Protein AF-C0D3A0-F1 (afdb_monomer_lite)

pLDDT: mean 85.23, std 17.05, range [38.16, 98.5]

Foldseek 3Di:
DQQDWDWDQLVQAIKTAGVCQLPPPQPDFGIDAGPDPDTHGNVNLCVLQVNDNVSSVVLSVPPGRDDSNVVVVVCVVVQQWDQDPQPRGIDGRVVNPDDPPPPPPDPCPDDDD

Sequence (113 aa):
MGDKAIEAWSGQGWIYRNPKAFYHTPAKVCYVPDNADGAYTANDFLRLSLGQPEIAEEMFLSVGWEHPETWLDEQFRMGELAICLNCGHIYQCYMRLACPHSRNTKTNSGVMK

Secondary structure (DSSP, 8-state):
---S-EEEE-SSSEEEE-HHHHHH-TTSEEEE-TT-S--EEHHHHHHHTTT-HHHHHHHHHH--SS-HHHHHHHHHHHTSEEE-TTT--EEE-TT-SS-TT------------

Structure (mmCIF, N/CA/C/O backbone):
data_AF-C0D3A0-F1
#
_entry.id   AF-C0D3A0-F1
#
loop_
_atom_site.group_PDB
_atom_site.id
_atom_site.type_symbol
_atom_site.label_atom_id
_atom_site.label_alt_id
_atom_site.label_comp_id
_atom_site.label_asym_id
_atom_site.label_entity_id
_atom_site.label_seq_id
_atom_site.pdbx_PDB_ins_code
_atom_site.Cartn_x
_atom_site.Cartn_y
_atom_site.Cartn_z
_atom_site.occupancy
_atom_site.B_iso_or_equiv
_atom_site.auth_seq_id
_atom_site.auth_comp_id
_atom_site.auth_asym_id
_atom_site.auth_atom_id
_atom_site.pdbx_PDB_model_num
ATOM 1 N N . MET A 1 1 ? 11.561 17.169 -5.327 1.00 42.56 1 MET A N 1
ATOM 2 C CA . MET A 1 1 ? 11.601 15.700 -5.160 1.00 42.56 1 MET A CA 1
ATOM 3 C C . MET A 1 1 ? 10.376 15.161 -5.884 1.00 42.56 1 MET A C 1
ATOM 5 O O . MET A 1 1 ? 9.310 15.635 -5.554 1.00 42.56 1 MET A O 1
ATOM 9 N N . GLY A 1 2 ? 10.382 14.314 -6.904 1.00 51.34 2 GLY A N 1
ATOM 10 C CA . GLY A 1 2 ? 11.383 13.470 -7.543 1.00 51.34 2 GLY A CA 1
ATOM 11 C C . 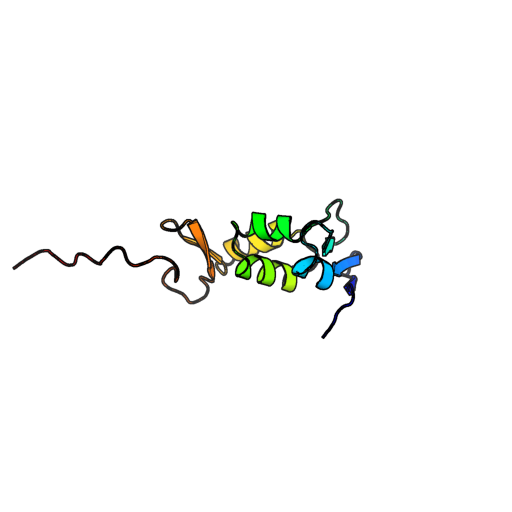GLY A 1 2 ? 10.585 12.581 -8.504 1.00 51.34 2 GLY A C 1
ATOM 12 O O . GLY A 1 2 ? 10.203 11.479 -8.144 1.00 51.34 2 GLY A O 1
ATOM 13 N N . ASP A 1 3 ? 10.268 13.097 -9.694 1.00 55.84 3 ASP A N 1
ATOM 14 C CA . ASP A 1 3 ? 9.284 12.522 -10.639 1.00 55.84 3 ASP A CA 1
ATOM 15 C C . ASP A 1 3 ? 9.779 11.274 -11.389 1.00 55.84 3 ASP A C 1
ATOM 17 O O . ASP A 1 3 ? 9.240 10.902 -12.437 1.00 55.84 3 ASP A O 1
ATOM 21 N N . LYS A 1 4 ? 10.862 10.664 -10.910 1.00 68.06 4 LYS A N 1
ATOM 22 C CA . LYS A 1 4 ? 11.547 9.574 -11.594 1.00 68.06 4 LYS A CA 1
ATOM 23 C C . LYS A 1 4 ? 11.227 8.257 -10.912 1.00 68.06 4 LYS A C 1
ATOM 25 O O . LYS A 1 4 ? 11.136 8.189 -9.689 1.00 68.06 4 LYS A O 1
ATOM 30 N N . ALA A 1 5 ? 11.080 7.221 -11.731 1.00 78.50 5 ALA A N 1
ATOM 31 C CA . ALA A 1 5 ? 11.164 5.867 -11.227 1.00 78.50 5 ALA A CA 1
ATOM 32 C C . ALA A 1 5 ? 12.515 5.679 -10.524 1.00 78.50 5 ALA A C 1
ATOM 34 O O . ALA A 1 5 ? 13.544 6.185 -10.981 1.00 78.50 5 ALA A O 1
ATOM 35 N N . ILE A 1 6 ? 12.465 5.008 -9.386 1.00 81.44 6 ILE A N 1
ATOM 36 C CA . ILE A 1 6 ? 13.591 4.657 -8.544 1.00 81.44 6 ILE A CA 1
ATOM 37 C C . ILE A 1 6 ? 13.824 3.171 -8.766 1.00 81.44 6 ILE A C 1
ATOM 39 O O . IL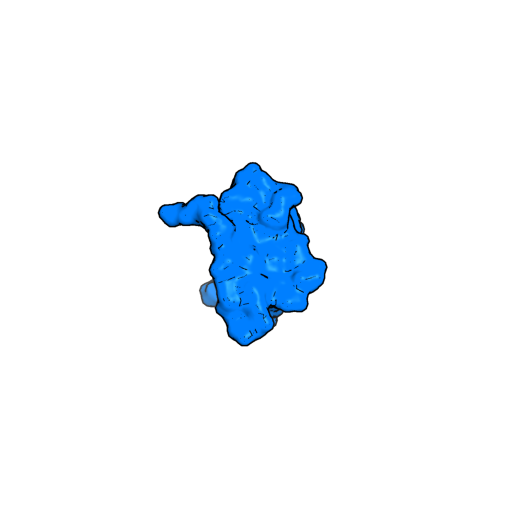E A 1 6 ? 12.926 2.360 -8.538 1.00 81.44 6 ILE A O 1
ATOM 43 N N . GLU A 1 7 ? 15.030 2.840 -9.199 1.00 80.62 7 GLU A N 1
ATOM 44 C CA . GLU A 1 7 ? 15.548 1.481 -9.189 1.00 80.62 7 GLU A CA 1
ATOM 45 C C . GLU A 1 7 ? 16.628 1.425 -8.112 1.00 80.62 7 GLU A C 1
ATOM 47 O O . GLU A 1 7 ? 17.532 2.265 -8.094 1.00 80.62 7 GLU A O 1
ATOM 52 N N . ALA A 1 8 ? 16.509 0.488 -7.176 1.00 77.94 8 ALA A N 1
ATOM 53 C CA . ALA A 1 8 ? 17.491 0.318 -6.110 1.00 77.94 8 ALA A CA 1
ATOM 54 C C . ALA A 1 8 ? 17.844 -1.159 -5.940 1.00 77.94 8 ALA A C 1
ATOM 56 O O . ALA A 1 8 ? 17.014 -2.035 -6.167 1.00 77.94 8 ALA A O 1
ATOM 57 N N . TRP A 1 9 ? 19.085 -1.432 -5.544 1.00 75.12 9 TRP A N 1
ATOM 58 C CA . TRP A 1 9 ? 19.534 -2.785 -5.235 1.00 75.12 9 TRP A CA 1
ATOM 59 C C . TRP A 1 9 ? 19.224 -3.111 -3.770 1.00 75.12 9 TRP A C 1
ATOM 61 O O . TRP A 1 9 ? 19.676 -2.396 -2.875 1.00 75.12 9 TRP A O 1
ATOM 71 N N . SER A 1 10 ? 18.481 -4.187 -3.521 1.00 73.69 10 SER A N 1
ATOM 72 C CA . SER A 1 10 ? 18.096 -4.659 -2.178 1.00 73.69 10 SER A CA 1
ATOM 73 C C . SER A 1 10 ? 19.217 -5.411 -1.442 1.00 73.69 10 SER A C 1
ATOM 75 O O . SER A 1 10 ? 19.114 -5.674 -0.248 1.00 73.69 10 SER A O 1
ATOM 77 N N . GLY A 1 11 ? 20.272 -5.815 -2.157 1.00 71.19 11 GLY A N 1
ATOM 78 C CA . GLY A 1 11 ? 21.243 -6.815 -1.702 1.00 71.19 11 GLY A CA 1
ATOM 79 C C . GLY A 1 11 ? 21.100 -8.156 -2.427 1.00 71.19 11 GLY A C 1
ATOM 80 O O . GLY A 1 11 ? 22.100 -8.859 -2.575 1.00 71.19 11 GLY A O 1
ATOM 81 N N . GLN A 1 12 ? 19.903 -8.479 -2.923 1.00 65.00 12 GLN A N 1
ATOM 82 C CA . GLN A 1 12 ? 19.591 -9.750 -3.590 1.00 65.00 12 GLN A CA 1
ATOM 83 C C . GLN A 1 12 ? 19.038 -9.571 -5.014 1.00 65.00 12 GLN A C 1
ATOM 85 O O . GLN A 1 12 ? 19.097 -10.518 -5.797 1.00 65.00 12 GLN A O 1
ATOM 90 N N . GLY A 1 13 ? 18.608 -8.364 -5.381 1.00 73.62 13 GLY A N 1
ATOM 91 C CA . GLY A 1 13 ? 18.177 -7.997 -6.727 1.00 73.62 13 GLY A CA 1
ATOM 92 C C . GLY A 1 13 ? 17.649 -6.555 -6.783 1.00 73.62 13 GLY A C 1
ATOM 93 O O . GLY A 1 13 ? 17.982 -5.725 -5.928 1.00 73.62 13 GLY A O 1
ATOM 94 N N . TRP A 1 14 ? 16.890 -6.225 -7.830 1.00 83.62 14 TRP A N 1
ATOM 95 C CA . TRP A 1 14 ? 16.434 -4.859 -8.104 1.00 83.62 14 TRP A CA 1
ATOM 96 C C . TRP A 1 14 ? 14.979 -4.651 -7.700 1.00 83.62 14 TRP A C 1
ATOM 98 O O . TRP A 1 14 ? 14.096 -5.379 -8.143 1.00 83.62 14 TRP A O 1
ATOM 108 N N . ILE A 1 15 ? 14.733 -3.586 -6.941 1.00 90.56 15 ILE A N 1
ATOM 109 C CA . ILE A 1 15 ? 13.391 -3.053 -6.712 1.00 90.56 15 ILE A CA 1
ATOM 110 C C . ILE A 1 15 ? 13.087 -1.974 -7.745 1.00 90.56 15 ILE A C 1
ATOM 112 O O . ILE A 1 15 ? 13.975 -1.208 -8.128 1.00 90.56 15 ILE A O 1
ATOM 116 N N . TYR A 1 16 ? 11.823 -1.857 -8.139 1.00 92.62 16 TYR A N 1
ATOM 117 C CA . TYR A 1 16 ? 11.331 -0.728 -8.926 1.00 92.62 16 TYR A CA 1
ATOM 118 C C . TYR A 1 16 ? 10.226 -0.010 -8.163 1.00 92.62 16 TYR A C 1
ATOM 120 O O . TYR A 1 16 ? 9.289 -0.635 -7.671 1.00 92.62 16 TYR A O 1
ATOM 128 N N . ARG A 1 17 ? 10.296 1.321 -8.115 1.00 94.06 17 ARG A N 1
ATOM 129 C CA . ARG A 1 17 ? 9.259 2.175 -7.533 1.00 94.06 17 ARG A CA 1
ATOM 130 C C . ARG A 1 17 ? 9.027 3.408 -8.394 1.00 94.06 17 ARG A C 1
ATOM 132 O O . ARG A 1 17 ? 9.963 4.120 -8.726 1.00 94.06 17 ARG A O 1
ATOM 139 N N . ASN A 1 18 ? 7.781 3.734 -8.712 1.00 95.62 18 ASN A N 1
ATOM 140 C CA . ASN A 1 18 ? 7.428 4.891 -9.530 1.00 95.62 18 ASN A CA 1
ATOM 141 C C . ASN A 1 18 ? 6.332 5.734 -8.860 1.00 95.62 18 ASN A C 1
ATOM 143 O O . ASN A 1 18 ? 5.144 5.449 -9.036 1.00 95.62 18 ASN A O 1
ATOM 147 N N . PRO A 1 19 ? 6.715 6.800 -8.130 1.00 95.00 19 PRO A N 1
ATOM 148 C CA . PRO A 1 19 ? 5.763 7.690 -7.467 1.00 95.00 19 PRO A CA 1
ATOM 149 C C . PRO A 1 19 ? 4.773 8.338 -8.439 1.00 95.00 19 PRO A C 1
ATOM 151 O O . PRO A 1 19 ? 3.583 8.421 -8.157 1.00 95.00 19 PRO A O 1
ATOM 154 N N . LYS A 1 20 ? 5.226 8.733 -9.636 1.00 94.69 20 LYS A N 1
ATOM 155 C CA . LYS A 1 20 ? 4.340 9.325 -10.648 1.00 94.69 20 LYS A CA 1
ATOM 156 C C . LYS A 1 20 ? 3.240 8.348 -11.063 1.00 94.69 20 LYS A C 1
ATOM 158 O O . LYS A 1 20 ? 2.096 8.762 -11.247 1.00 94.69 20 LYS A O 1
ATOM 163 N N . ALA A 1 21 ? 3.584 7.068 -11.210 1.00 95.62 21 ALA A N 1
ATOM 164 C CA . ALA A 1 21 ? 2.605 6.041 -11.525 1.00 95.62 21 ALA A CA 1
ATOM 165 C C . ALA A 1 21 ? 1.607 5.850 -10.377 1.00 95.62 21 ALA A C 1
ATOM 167 O O . ALA A 1 21 ? 0.406 5.817 -10.637 1.00 95.62 21 ALA A O 1
ATOM 168 N N . PHE A 1 22 ? 2.103 5.814 -9.135 1.00 97.25 22 PHE A N 1
ATOM 169 C CA . PHE A 1 22 ? 1.281 5.688 -7.934 1.00 97.25 22 PHE A CA 1
ATOM 170 C C . PHE A 1 22 ? 0.244 6.820 -7.819 1.00 97.25 22 PHE A C 1
ATOM 172 O O . PHE A 1 22 ? -0.951 6.552 -7.728 1.00 97.25 22 PHE A O 1
ATOM 179 N N . TYR A 1 23 ? 0.673 8.084 -7.918 1.00 96.19 23 TYR A N 1
ATOM 180 C CA . TYR A 1 23 ? -0.206 9.238 -7.684 1.00 96.19 23 TYR A CA 1
ATOM 181 C C . TYR A 1 23 ? -1.098 9.629 -8.869 1.00 96.19 23 TYR A C 1
ATOM 183 O O . TYR A 1 23 ? -2.155 10.224 -8.665 1.00 96.19 23 TYR A O 1
ATOM 191 N N . HIS A 1 24 ? -0.685 9.361 -10.113 1.00 96.00 24 HIS A N 1
ATOM 192 C CA . HIS A 1 24 ? -1.362 9.932 -11.289 1.00 96.00 24 HIS A CA 1
ATOM 193 C C . HIS A 1 24 ? -1.915 8.904 -12.270 1.00 96.00 24 HIS A C 1
ATOM 195 O O . HIS A 1 24 ? -2.722 9.255 -13.130 1.00 96.00 24 HIS A O 1
ATOM 201 N N . THR A 1 25 ? -1.495 7.643 -12.180 1.00 95.06 25 THR A N 1
ATOM 202 C CA . THR A 1 25 ? -1.963 6.591 -13.088 1.00 95.06 25 THR A CA 1
ATOM 203 C C . THR A 1 25 ? -2.218 5.300 -12.314 1.00 95.06 25 THR A C 1
ATOM 205 O O . THR A 1 25 ? -1.452 4.349 -12.460 1.00 95.06 25 THR A O 1
ATOM 208 N N . PRO A 1 26 ? -3.295 5.230 -11.513 1.00 92.88 26 PRO A N 1
ATOM 209 C CA . PRO A 1 26 ? -3.455 4.212 -10.473 1.00 92.88 26 PRO A CA 1
ATOM 210 C C . PRO A 1 26 ? -3.559 2.765 -10.977 1.00 92.88 26 PRO A C 1
ATOM 212 O O . PRO A 1 26 ? -3.351 1.839 -10.203 1.00 92.88 26 PRO A O 1
ATOM 215 N N . ALA A 1 27 ? -3.842 2.562 -12.269 1.00 96.56 27 ALA A N 1
ATOM 216 C CA . ALA A 1 27 ? -3.853 1.251 -12.921 1.00 96.56 27 ALA A CA 1
ATOM 217 C C . ALA A 1 27 ? -2.500 0.845 -13.544 1.00 96.56 27 ALA A C 1
ATOM 219 O O . ALA A 1 27 ? -2.372 -0.262 -14.058 1.00 96.56 27 ALA A O 1
ATOM 220 N N . LYS A 1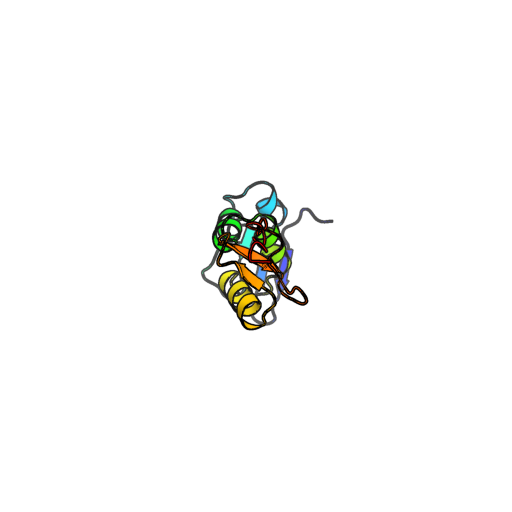 28 ? -1.496 1.733 -13.562 1.00 96.75 28 LYS A N 1
ATOM 221 C CA . LYS A 1 28 ? -0.144 1.393 -14.022 1.00 96.75 28 LYS A CA 1
ATOM 222 C C . LYS A 1 28 ? 0.673 0.829 -12.871 1.00 96.75 28 LYS A C 1
ATOM 224 O O . LYS A 1 28 ? 0.521 1.252 -11.728 1.00 96.75 28 LYS A O 1
ATOM 229 N N . VAL A 1 29 ? 1.586 -0.077 -13.210 1.00 96.44 29 VAL A N 1
ATOM 230 C CA . VAL A 1 29 ? 2.552 -0.625 -12.258 1.00 96.44 29 VAL A CA 1
ATOM 231 C C . VAL A 1 29 ? 3.399 0.507 -11.682 1.00 96.44 29 VAL A C 1
ATOM 233 O O . VAL A 1 29 ? 4.042 1.267 -12.416 1.00 96.44 29 VAL A O 1
ATOM 236 N N . CYS A 1 30 ? 3.388 0.611 -10.359 1.00 96.62 30 CYS A N 1
ATOM 237 C CA . CYS A 1 30 ? 4.141 1.589 -9.592 1.00 96.62 30 CYS A CA 1
ATOM 238 C C . CYS A 1 30 ? 5.159 0.950 -8.650 1.00 96.62 30 CYS A C 1
ATOM 240 O O . CYS A 1 30 ? 6.034 1.668 -8.178 1.00 96.62 30 CYS A O 1
ATOM 242 N N . TYR A 1 31 ? 5.082 -0.356 -8.388 1.00 95.94 31 TYR A N 1
ATOM 243 C CA . TYR A 1 31 ? 6.053 -1.061 -7.559 1.00 95.94 31 TYR A CA 1
ATOM 244 C C . TYR A 1 31 ? 6.279 -2.493 -8.053 1.00 95.94 31 TYR A C 1
ATOM 246 O O . TYR A 1 31 ? 5.325 -3.175 -8.431 1.00 95.94 31 TYR A O 1
ATOM 254 N N . VAL A 1 32 ? 7.535 -2.931 -8.053 1.00 94.56 32 VAL A N 1
ATOM 255 C CA . VAL A 1 32 ? 7.948 -4.324 -8.279 1.00 94.56 32 VAL A CA 1
ATOM 256 C C . VAL A 1 32 ? 8.929 -4.672 -7.152 1.00 94.56 32 VAL A C 1
ATOM 258 O O . VAL A 1 32 ? 9.932 -3.957 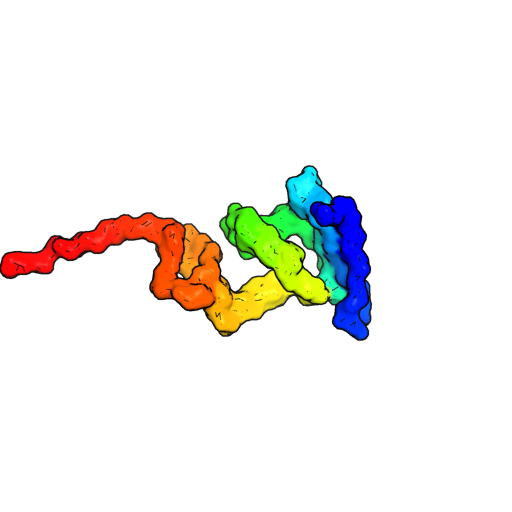-7.021 1.00 94.56 32 VAL A O 1
ATOM 261 N N . PRO A 1 33 ? 8.635 -5.694 -6.325 1.00 92.56 33 PRO A N 1
ATOM 262 C CA . PRO A 1 33 ? 9.538 -6.137 -5.273 1.00 92.56 33 PRO A CA 1
ATOM 263 C C . PRO A 1 33 ? 10.762 -6.844 -5.850 1.00 92.56 33 PRO A C 1
ATOM 265 O O . PRO A 1 33 ? 10.808 -7.201 -7.028 1.00 92.56 33 PRO A O 1
ATOM 268 N N . ASP A 1 34 ? 11.748 -7.071 -4.994 1.00 87.31 34 ASP A N 1
ATOM 269 C CA . ASP A 1 34 ? 12.953 -7.780 -5.384 1.00 87.31 34 ASP A CA 1
ATOM 270 C C . ASP A 1 34 ? 12.688 -9.268 -5.666 1.00 87.31 34 ASP A C 1
ATOM 272 O O . ASP A 1 34 ? 11.938 -9.919 -4.939 1.00 87.31 34 ASP A O 1
ATOM 276 N N . ASN A 1 35 ? 13.349 -9.808 -6.699 1.00 70.81 35 ASN A N 1
ATOM 277 C CA . ASN A 1 35 ? 13.322 -11.220 -7.092 1.00 70.81 35 ASN A CA 1
ATOM 278 C C . ASN A 1 35 ? 11.904 -11.813 -7.220 1.00 70.81 35 ASN A C 1
ATOM 280 O O . ASN A 1 35 ? 11.718 -13.022 -7.074 1.00 70.81 35 ASN A O 1
ATOM 284 N N . ALA A 1 36 ? 10.903 -10.970 -7.482 1.00 62.88 36 ALA A N 1
ATOM 285 C CA . ALA A 1 36 ? 9.500 -11.334 -7.385 1.00 62.88 36 ALA A CA 1
ATOM 286 C C . ALA A 1 36 ? 8.808 -11.424 -8.751 1.00 62.88 36 ALA A C 1
ATOM 288 O O . ALA A 1 36 ? 8.966 -10.556 -9.608 1.00 62.88 36 ALA A O 1
ATOM 289 N N . ASP A 1 37 ? 7.906 -12.400 -8.886 1.00 75.88 37 ASP A N 1
ATOM 290 C CA . ASP A 1 37 ? 6.921 -12.505 -9.977 1.00 75.88 37 ASP A CA 1
ATOM 291 C C . ASP A 1 37 ? 5.733 -11.520 -9.806 1.00 75.88 37 ASP A C 1
ATOM 293 O O . ASP A 1 37 ? 4.652 -11.713 -10.366 1.00 75.88 37 ASP A O 1
ATOM 297 N N . GLY A 1 38 ? 5.893 -10.471 -8.991 1.00 80.81 38 GLY A N 1
ATOM 298 C CA . GLY A 1 38 ? 4.820 -9.559 -8.587 1.00 80.81 38 GLY A CA 1
ATOM 299 C C . GLY A 1 38 ? 4.968 -8.158 -9.174 1.00 80.81 38 GLY A C 1
ATOM 300 O O . GLY A 1 38 ? 6.040 -7.568 -9.128 1.00 80.81 38 GLY A O 1
ATOM 301 N N . ALA A 1 39 ? 3.874 -7.582 -9.668 1.00 94.31 39 ALA A N 1
ATOM 302 C CA . ALA A 1 39 ? 3.815 -6.189 -10.099 1.00 94.31 39 ALA A CA 1
ATOM 303 C C . ALA A 1 39 ? 2.568 -5.526 -9.515 1.00 94.31 39 ALA A C 1
ATOM 305 O O . ALA A 1 39 ? 1.459 -6.031 -9.678 1.00 94.31 39 ALA A O 1
ATOM 306 N N . TYR A 1 40 ? 2.759 -4.389 -8.853 1.00 97.56 40 TYR A N 1
ATOM 307 C CA . TYR A 1 40 ? 1.720 -3.734 -8.067 1.00 97.56 40 TYR A CA 1
ATOM 308 C C . TYR A 1 40 ? 1.363 -2.380 -8.655 1.00 97.56 40 TYR A C 1
ATOM 310 O O . TYR A 1 40 ? 2.232 -1.580 -9.019 1.00 97.56 40 TYR A O 1
ATOM 318 N N . THR A 1 41 ? 0.064 -2.118 -8.726 1.00 98.12 41 THR A N 1
ATOM 319 C CA . THR A 1 41 ? -0.508 -0.828 -9.111 1.00 98.12 41 THR A CA 1
ATOM 320 C C . THR A 1 41 ? -0.958 -0.059 -7.871 1.00 98.12 41 THR A C 1
ATOM 322 O O . THR A 1 41 ? -1.126 -0.644 -6.802 1.00 98.12 41 THR A O 1
ATOM 325 N N . ALA A 1 42 ? -1.220 1.245 -7.988 1.00 98.12 42 ALA A N 1
ATOM 326 C CA . ALA A 1 42 ? -1.748 2.016 -6.857 1.00 98.12 42 ALA A CA 1
ATOM 327 C C . ALA A 1 42 ? -3.102 1.467 -6.365 1.00 98.12 42 ALA A C 1
ATOM 329 O O . ALA A 1 42 ? -3.398 1.518 -5.174 1.00 98.12 42 ALA A O 1
ATOM 330 N N . ASN A 1 43 ? -3.905 0.896 -7.271 1.00 98.50 43 ASN A N 1
ATOM 331 C CA . ASN A 1 43 ? -5.154 0.222 -6.916 1.00 98.50 43 ASN A CA 1
ATOM 332 C C . ASN A 1 43 ? -4.927 -1.014 -6.032 1.00 98.50 43 ASN A C 1
ATOM 334 O O . ASN A 1 43 ? -5.767 -1.311 -5.184 1.00 98.50 43 ASN A O 1
ATOM 338 N N . ASP A 1 44 ? -3.810 -1.725 -6.204 1.00 98.38 44 ASP A N 1
ATOM 339 C CA . ASP A 1 44 ? -3.467 -2.861 -5.347 1.00 98.38 44 ASP A CA 1
ATOM 340 C C . ASP A 1 44 ? -3.118 -2.398 -3.937 1.00 98.38 44 ASP A C 1
ATOM 342 O O . ASP A 1 44 ? -3.697 -2.909 -2.982 1.00 98.38 44 ASP A O 1
ATOM 346 N N . PHE A 1 45 ? -2.275 -1.368 -3.806 1.00 98.50 45 PHE A N 1
ATOM 347 C CA . PHE A 1 45 ? -1.995 -0.741 -2.509 1.00 98.50 45 PHE A CA 1
ATOM 348 C C . PHE A 1 45 ? -3.286 -0.261 -1.837 1.00 98.50 45 PHE A C 1
ATOM 350 O O . PHE A 1 45 ? -3.543 -0.592 -0.684 1.00 98.50 45 PHE A O 1
ATOM 357 N N . LEU A 1 46 ? -4.157 0.438 -2.571 1.00 98.50 46 LEU A N 1
ATOM 358 C CA . LEU A 1 46 ? -5.436 0.908 -2.039 1.00 98.50 46 LEU A CA 1
ATOM 359 C C . LEU A 1 46 ? -6.325 -0.246 -1.551 1.00 98.50 46 LEU A C 1
ATOM 361 O O . LEU A 1 46 ? -6.967 -0.131 -0.508 1.00 98.50 46 LEU A O 1
ATOM 365 N N . ARG A 1 47 ? -6.355 -1.366 -2.281 1.00 98.38 47 ARG A N 1
ATOM 366 C CA . ARG A 1 47 ? -7.105 -2.569 -1.901 1.00 98.38 47 ARG A CA 1
ATOM 367 C C . ARG A 1 47 ? -6.547 -3.207 -0.628 1.00 98.38 47 ARG A C 1
ATOM 369 O O . ARG A 1 47 ? -7.333 -3.533 0.259 1.00 98.38 47 ARG A O 1
ATOM 376 N N . LEU A 1 48 ? -5.226 -3.354 -0.525 1.00 97.94 48 LEU A N 1
ATOM 377 C CA . LEU A 1 48 ? -4.558 -3.872 0.676 1.00 97.94 48 LEU A CA 1
ATOM 378 C C . LEU A 1 48 ? -4.824 -2.984 1.896 1.00 97.94 48 LEU A C 1
ATOM 380 O O . LEU A 1 48 ? -5.066 -3.475 2.994 1.00 97.94 48 LEU A O 1
ATOM 384 N N . SER A 1 49 ? -4.886 -1.674 1.682 1.00 97.69 49 SER A N 1
ATOM 385 C CA . SER A 1 49 ? -5.178 -0.676 2.709 1.00 97.69 49 SER A CA 1
ATOM 386 C C . SER A 1 49 ? -6.664 -0.533 3.059 1.00 97.69 49 SER A C 1
ATOM 388 O O . SER A 1 49 ? -7.039 0.442 3.712 1.00 97.69 49 SER A O 1
ATOM 390 N N . LEU A 1 50 ? -7.526 -1.463 2.633 1.00 96.75 50 LEU A N 1
ATOM 391 C CA . LEU A 1 50 ? -8.984 -1.420 2.833 1.00 96.75 50 LEU A CA 1
ATOM 392 C C . LEU A 1 50 ? -9.637 -0.125 2.319 1.00 96.75 50 LEU A C 1
ATOM 394 O O . LEU A 1 50 ? -10.600 0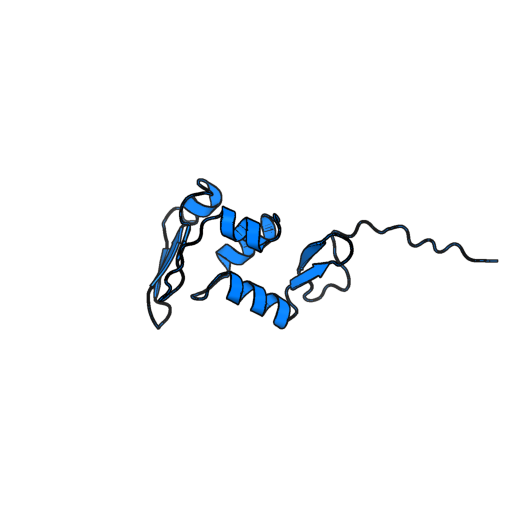.379 2.893 1.00 96.75 50 LEU A O 1
ATOM 398 N N . GLY A 1 51 ? -9.109 0.425 1.226 1.00 97.06 51 GLY A N 1
ATOM 399 C CA . GLY A 1 51 ? -9.613 1.650 0.614 1.00 97.06 51 GLY A CA 1
ATOM 400 C C . GLY A 1 51 ? -9.127 2.945 1.269 1.00 97.06 51 GLY A C 1
ATOM 401 O O . GLY A 1 51 ? -9.658 3.996 0.925 1.00 97.06 51 GLY A O 1
ATOM 402 N N . GLN A 1 52 ? -8.149 2.892 2.180 1.00 97.31 52 GLN A N 1
ATOM 403 C CA . GLN A 1 52 ? -7.612 4.060 2.892 1.00 97.31 52 GLN A CA 1
ATOM 404 C C . GLN A 1 52 ? -6.359 4.609 2.184 1.00 97.31 52 GLN A C 1
ATOM 406 O O . GLN A 1 52 ? -5.304 3.965 2.247 1.00 97.31 52 GLN A O 1
ATOM 411 N N . PRO A 1 53 ? -6.439 5.769 1.500 1.00 96.81 53 PRO A N 1
ATOM 412 C CA . PRO A 1 53 ? -5.322 6.306 0.722 1.00 96.81 53 PRO A CA 1
ATOM 413 C C . PRO A 1 53 ? -4.079 6.613 1.561 1.00 96.81 53 PRO A C 1
ATOM 415 O O . PRO A 1 53 ? -2.966 6.415 1.089 1.00 96.81 53 PRO A O 1
ATOM 418 N N . GLU A 1 54 ? -4.259 7.049 2.806 1.00 95.81 54 GLU A N 1
ATOM 419 C CA . GLU A 1 54 ? -3.175 7.388 3.726 1.00 95.81 54 GLU A CA 1
ATOM 420 C C . GLU A 1 54 ? -2.331 6.167 4.111 1.00 95.81 54 GLU A C 1
ATOM 422 O O . GLU A 1 54 ? -1.105 6.240 4.111 1.00 95.81 54 GLU A O 1
ATOM 427 N N . ILE A 1 55 ? -2.972 5.017 4.349 1.00 96.81 55 ILE A N 1
ATOM 428 C CA . ILE A 1 55 ? -2.267 3.761 4.639 1.00 96.81 55 ILE A CA 1
ATOM 429 C C . ILE A 1 55 ? -1.619 3.213 3.361 1.00 96.81 55 ILE A C 1
ATOM 431 O O . ILE A 1 55 ? -0.531 2.643 3.419 1.00 96.81 55 ILE A O 1
ATOM 435 N N . ALA A 1 56 ? -2.261 3.394 2.202 1.00 98.12 56 ALA A N 1
ATOM 436 C CA . ALA A 1 56 ? -1.713 2.962 0.915 1.00 98.12 56 ALA A CA 1
ATOM 437 C C . ALA A 1 56 ? -0.440 3.735 0.557 1.00 98.12 56 ALA A C 1
ATOM 439 O O . ALA A 1 56 ? 0.541 3.147 0.104 1.00 98.12 56 ALA A O 1
ATOM 440 N N . GLU A 1 57 ? -0.450 5.049 0.775 1.00 97.56 57 GLU A N 1
ATOM 441 C CA . GLU A 1 57 ? 0.704 5.914 0.558 1.00 97.56 57 GLU A CA 1
ATOM 442 C C . GLU A 1 57 ? 1.841 5.582 1.526 1.00 97.56 57 GLU A C 1
ATOM 444 O O . GLU A 1 57 ? 2.979 5.416 1.093 1.00 97.56 57 GLU A O 1
ATOM 449 N N . GLU A 1 58 ? 1.543 5.415 2.815 1.00 96.44 58 GLU A N 1
ATOM 450 C CA . GLU A 1 58 ? 2.550 5.034 3.806 1.00 96.44 58 GLU A CA 1
ATOM 451 C C . GLU A 1 58 ? 3.211 3.693 3.466 1.00 96.44 58 GLU A C 1
ATOM 453 O O . GLU A 1 58 ? 4.442 3.595 3.467 1.00 96.44 58 GLU A O 1
ATOM 458 N N . MET A 1 59 ? 2.407 2.691 3.100 1.00 97.69 59 MET A N 1
ATOM 459 C CA . MET A 1 59 ? 2.890 1.388 2.649 1.00 97.69 59 MET A CA 1
ATOM 460 C C . MET A 1 59 ? 3.778 1.528 1.412 1.00 97.69 59 MET A C 1
ATOM 462 O O . MET A 1 59 ? 4.892 1.015 1.396 1.00 97.69 59 MET A O 1
ATOM 466 N N . PHE A 1 60 ? 3.333 2.257 0.386 1.00 97.31 60 PHE A N 1
ATOM 467 C CA . PHE A 1 60 ? 4.103 2.461 -0.842 1.00 97.31 60 PHE A CA 1
ATOM 468 C C . PHE A 1 60 ? 5.443 3.170 -0.601 1.00 97.31 60 PHE A C 1
ATOM 470 O O . PHE A 1 60 ? 6.454 2.841 -1.228 1.00 97.31 60 PHE A O 1
ATOM 477 N N . LEU A 1 61 ? 5.468 4.156 0.296 1.00 95.19 61 LEU A N 1
ATOM 478 C CA . LEU A 1 61 ? 6.683 4.893 0.628 1.00 95.19 61 LEU A CA 1
ATOM 479 C C . LEU A 1 61 ? 7.646 4.064 1.489 1.00 95.19 61 LEU A C 1
ATOM 481 O O . LEU A 1 61 ? 8.862 4.237 1.355 1.00 95.19 61 LEU A O 1
ATOM 485 N N . SER A 1 62 ? 7.128 3.155 2.313 1.00 94.75 62 SER A N 1
ATOM 486 C CA . SER A 1 62 ? 7.910 2.439 3.328 1.00 94.75 62 SER A CA 1
ATOM 487 C C . SER A 1 62 ? 8.334 1.029 2.924 1.00 94.75 62 SER A C 1
ATOM 489 O O . SER A 1 62 ? 9.384 0.588 3.382 1.00 94.75 62 SER A O 1
ATOM 491 N N . VAL A 1 63 ? 7.570 0.342 2.065 1.00 94.06 63 VAL A N 1
ATOM 492 C CA . VAL A 1 63 ? 7.862 -1.037 1.633 1.00 94.06 63 VAL A CA 1
ATOM 493 C C . VAL A 1 63 ? 9.255 -1.129 1.022 1.00 94.06 63 VAL A C 1
ATOM 495 O O . VAL A 1 63 ? 9.592 -0.375 0.109 1.00 94.06 63 VAL A O 1
ATOM 498 N N . GLY A 1 64 ? 10.094 -2.017 1.538 1.00 90.88 64 GLY A N 1
ATOM 499 C CA . GLY A 1 64 ? 11.485 -2.117 1.128 1.00 90.88 64 GLY A CA 1
ATOM 500 C C . GLY A 1 64 ? 11.630 -2.896 -0.172 1.00 90.88 64 GLY A C 1
ATOM 501 O O . GLY A 1 64 ? 11.426 -2.380 -1.277 1.00 90.88 64 GLY A O 1
ATOM 502 N N . TRP A 1 65 ? 12.027 -4.150 -0.016 1.00 90.38 65 TRP A N 1
ATOM 503 C CA . TRP A 1 65 ? 12.266 -5.106 -1.098 1.00 90.38 65 TRP A CA 1
ATOM 504 C C . TRP A 1 65 ? 11.209 -6.209 -1.152 1.00 90.38 65 TRP A C 1
ATOM 506 O O . TRP A 1 65 ? 11.121 -6.933 -2.139 1.00 90.38 65 TRP A O 1
ATOM 516 N N . GLU A 1 66 ? 10.429 -6.343 -0.089 1.00 92.88 66 GLU A N 1
ATOM 517 C CA . GLU A 1 66 ? 9.387 -7.332 0.104 1.00 92.88 66 GLU A CA 1
ATOM 518 C C . GLU A 1 66 ? 8.074 -6.988 -0.615 1.00 92.88 66 GLU A C 1
ATOM 520 O O . GLU A 1 66 ? 7.841 -5.875 -1.084 1.00 92.88 66 GLU A O 1
ATOM 525 N N . HIS A 1 67 ? 7.173 -7.968 -0.682 1.00 95.19 67 HIS A N 1
ATOM 526 C CA . HIS A 1 67 ? 5.812 -7.738 -1.152 1.00 95.19 67 HIS A CA 1
ATOM 527 C C . HIS A 1 67 ? 5.058 -6.786 -0.201 1.00 95.19 67 HIS A C 1
ATOM 529 O O . HIS A 1 67 ? 5.213 -6.906 1.018 1.00 95.19 67 HIS A O 1
ATOM 535 N N . PRO A 1 68 ? 4.192 -5.891 -0.713 1.00 96.56 68 PRO A N 1
ATOM 536 C CA . PRO A 1 68 ? 3.359 -5.022 0.119 1.00 96.56 68 PRO A CA 1
ATOM 537 C C . PRO A 1 68 ? 2.517 -5.784 1.154 1.00 96.56 68 PRO A C 1
ATOM 539 O O . PRO A 1 68 ? 2.343 -5.305 2.273 1.00 96.56 68 PRO A O 1
ATOM 542 N N . GLU A 1 69 ? 2.044 -6.990 0.821 1.00 96.56 69 GLU A N 1
ATOM 543 C CA . GLU A 1 69 ? 1.375 -7.892 1.764 1.00 96.56 69 GLU A CA 1
ATOM 544 C C . GLU A 1 69 ? 2.281 -8.276 2.940 1.00 96.56 69 GLU A C 1
ATOM 546 O O . GLU A 1 69 ? 1.859 -8.202 4.092 1.00 96.56 69 GLU A O 1
ATOM 551 N N . THR A 1 70 ? 3.539 -8.633 2.662 1.00 95.56 70 THR A N 1
ATOM 552 C CA . THR A 1 70 ? 4.522 -8.997 3.691 1.00 95.56 70 THR A CA 1
ATOM 553 C C . THR A 1 70 ? 4.800 -7.823 4.622 1.00 95.56 70 THR A C 1
ATOM 555 O O . THR A 1 70 ? 4.781 -7.997 5.840 1.00 95.56 70 THR A O 1
ATOM 558 N N . TRP A 1 71 ? 5.002 -6.622 4.068 1.00 96.06 71 TRP A N 1
ATOM 559 C CA . TRP A 1 71 ? 5.210 -5.415 4.870 1.00 96.06 71 TRP A CA 1
ATOM 560 C C . TRP A 1 71 ? 4.011 -5.134 5.781 1.00 96.06 71 TRP A C 1
ATOM 562 O O . TRP A 1 71 ? 4.186 -4.844 6.967 1.00 96.06 71 TRP A O 1
ATOM 572 N N . LEU A 1 72 ? 2.790 -5.256 5.247 1.00 96.94 72 LEU A N 1
ATOM 573 C CA . LEU A 1 72 ? 1.557 -5.017 5.994 1.00 96.94 72 LEU A CA 1
ATOM 574 C C . LEU A 1 72 ? 1.378 -6.030 7.138 1.00 96.94 72 LEU A C 1
ATOM 576 O O . LEU A 1 72 ? 1.075 -5.635 8.266 1.00 96.94 72 LEU A O 1
ATOM 580 N N . ASP A 1 73 ? 1.616 -7.315 6.873 1.00 97.12 73 ASP A N 1
ATOM 581 C CA . ASP A 1 73 ? 1.570 -8.377 7.882 1.00 97.12 73 ASP A CA 1
ATOM 582 C C . ASP A 1 73 ? 2.583 -8.143 9.011 1.00 97.12 73 ASP A C 1
ATOM 584 O O . ASP A 1 73 ? 2.296 -8.411 10.183 1.00 97.12 73 ASP A O 1
ATOM 588 N N . GLU A 1 74 ? 3.773 -7.634 8.686 1.00 96.62 74 GLU A N 1
ATOM 589 C CA . GLU A 1 74 ? 4.778 -7.259 9.680 1.00 96.62 74 GLU A CA 1
ATOM 590 C C . GLU A 1 74 ? 4.318 -6.088 10.546 1.00 96.62 74 GLU A C 1
ATOM 592 O O . GLU A 1 74 ? 4.426 -6.179 11.770 1.00 96.62 74 GLU A O 1
ATOM 597 N N . GLN A 1 75 ? 3.720 -5.045 9.963 1.00 96.62 75 GLN A N 1
ATOM 598 C CA . GLN A 1 75 ? 3.209 -3.911 10.741 1.00 96.62 75 GLN A CA 1
ATOM 599 C C . GLN A 1 75 ? 2.118 -4.335 11.733 1.00 96.62 75 GLN A C 1
ATOM 601 O O . GLN A 1 75 ? 2.107 -3.875 12.878 1.00 96.62 75 GLN A O 1
ATOM 606 N N . PHE A 1 76 ? 1.224 -5.247 11.334 1.00 95.94 76 PHE A N 1
ATOM 607 C CA . PHE A 1 76 ? 0.234 -5.819 12.251 1.00 95.94 76 PHE A CA 1
ATOM 608 C C . PHE A 1 76 ? 0.888 -6.652 13.358 1.00 95.94 76 PHE A C 1
ATOM 610 O O . PHE A 1 76 ? 0.506 -6.552 14.524 1.00 95.94 76 PHE A O 1
ATOM 617 N N . ARG A 1 77 ? 1.895 -7.464 13.020 1.00 96.31 77 ARG A N 1
ATOM 618 C CA . ARG A 1 77 ? 2.590 -8.337 13.977 1.00 96.31 77 ARG A CA 1
ATOM 619 C C . ARG A 1 77 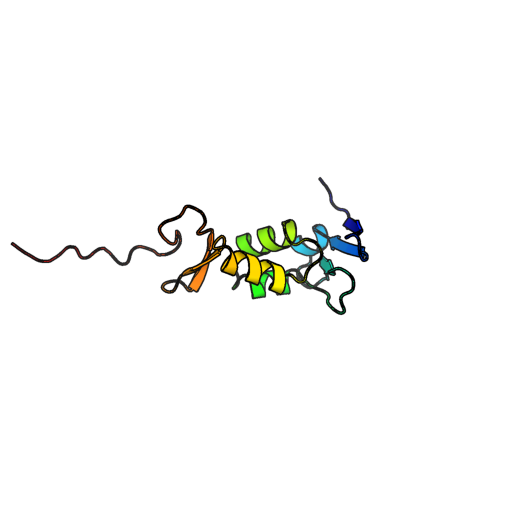? 3.409 -7.556 15.004 1.00 96.31 77 ARG A C 1
ATOM 621 O O . ARG A 1 77 ? 3.470 -7.964 16.160 1.00 96.31 77 ARG A O 1
ATOM 628 N N . MET A 1 78 ? 4.036 -6.459 14.586 1.00 94.75 78 MET A N 1
ATOM 629 C CA . MET A 1 78 ? 4.811 -5.578 15.464 1.00 94.75 78 MET A CA 1
ATOM 630 C C . MET A 1 78 ? 3.927 -4.662 16.322 1.00 94.75 78 MET A C 1
ATOM 632 O O . MET A 1 78 ? 4.428 -4.034 17.250 1.00 94.75 78 MET A O 1
ATOM 636 N N . GLY A 1 79 ? 2.618 -4.607 16.054 1.00 92.62 79 GLY A N 1
ATOM 637 C CA . GLY A 1 79 ? 1.693 -3.728 16.770 1.00 92.62 79 GLY A CA 1
ATOM 638 C C . GLY A 1 79 ? 1.791 -2.261 16.346 1.00 92.62 79 GLY A C 1
ATOM 639 O O . GLY A 1 79 ? 1.399 -1.379 17.112 1.00 92.62 79 GLY A O 1
ATOM 640 N N . GLU A 1 80 ? 2.299 -1.997 15.140 1.00 94.62 80 GLU A N 1
ATOM 641 C CA . GLU A 1 80 ? 2.305 -0.663 14.531 1.00 94.62 80 GLU A CA 1
ATOM 642 C C . GLU A 1 80 ? 0.915 -0.322 13.983 1.00 94.62 80 GLU A C 1
ATOM 644 O O . GLU A 1 80 ? 0.365 0.748 14.255 1.00 94.62 80 GLU A O 1
ATOM 649 N N . LEU A 1 81 ? 0.296 -1.286 13.293 1.00 95.44 81 LEU A N 1
ATOM 650 C CA . LEU A 1 81 ? -1.047 -1.180 12.729 1.00 95.44 81 LEU A CA 1
ATOM 651 C C . LEU A 1 81 ? -2.034 -2.119 13.431 1.00 95.44 81 LEU A C 1
ATOM 653 O O . LEU A 1 81 ? -1.680 -3.203 13.888 1.00 95.44 81 LEU A O 1
ATOM 657 N N . ALA A 1 82 ? -3.308 -1.726 13.456 1.00 94.56 82 ALA A N 1
ATOM 658 C CA . ALA A 1 82 ? -4.422 -2.578 13.868 1.00 94.56 82 ALA A CA 1
ATOM 659 C C . ALA A 1 82 ? -5.676 -2.286 13.036 1.00 94.56 82 ALA A C 1
ATOM 661 O O . ALA A 1 82 ? -5.872 -1.168 12.561 1.00 94.56 82 ALA A O 1
ATOM 662 N N . ILE A 1 83 ? -6.556 -3.281 12.886 1.00 94.25 83 ILE A N 1
ATOM 663 C CA . ILE A 1 83 ? -7.894 -3.092 12.307 1.00 94.25 83 ILE A CA 1
ATOM 664 C C . ILE A 1 83 ? -8.876 -2.816 13.443 1.00 94.25 83 ILE A C 1
ATOM 666 O O . ILE A 1 83 ? -9.039 -3.621 14.361 1.00 94.25 83 ILE A O 1
ATOM 670 N N . CYS A 1 84 ? -9.569 -1.682 13.385 1.00 92.94 84 CYS A N 1
ATOM 671 C CA . CYS A 1 84 ? -10.616 -1.385 14.351 1.00 92.94 84 CYS A CA 1
ATOM 672 C C . CYS A 1 84 ? -11.846 -2.266 14.105 1.00 92.94 84 CYS A C 1
ATOM 674 O O . CYS A 1 84 ? -12.489 -2.166 13.063 1.00 92.94 84 CYS A O 1
ATOM 676 N N . LEU A 1 85 ? -12.251 -3.048 15.107 1.00 90.12 85 LEU A N 1
ATOM 677 C CA . LEU A 1 85 ? -13.431 -3.918 15.012 1.00 90.12 85 LEU A CA 1
ATOM 678 C C . LEU A 1 85 ? -14.761 -3.155 14.865 1.00 90.12 85 LEU A C 1
ATOM 680 O O . LEU A 1 85 ? -15.753 -3.739 14.445 1.00 90.12 85 LEU A O 1
ATOM 684 N N . ASN A 1 86 ? -14.798 -1.862 15.204 1.00 90.56 86 ASN A N 1
ATOM 685 C CA . ASN A 1 86 ? -16.016 -1.053 15.116 1.00 90.56 86 ASN A CA 1
ATOM 686 C C . ASN A 1 86 ? -16.203 -0.393 13.742 1.00 90.56 86 ASN A C 1
ATOM 688 O O . ASN A 1 86 ? -17.322 -0.313 13.247 1.00 90.56 86 ASN A O 1
ATOM 692 N N . CYS A 1 87 ? -15.130 0.126 13.140 1.00 91.31 87 CYS A N 1
ATOM 693 C CA . CYS A 1 87 ? -15.224 0.867 11.877 1.00 91.31 87 CYS A CA 1
ATOM 694 C C . CYS A 1 87 ? -14.519 0.190 10.697 1.00 91.31 87 CYS A C 1
ATOM 696 O O . CYS A 1 87 ? -14.601 0.716 9.592 1.00 91.31 87 CYS A O 1
ATOM 698 N N . GLY A 1 88 ? -13.820 -0.928 10.907 1.00 91.81 88 GLY A N 1
ATOM 699 C CA . GLY A 1 88 ? -13.114 -1.675 9.860 1.00 91.81 88 GLY A CA 1
ATOM 700 C C . GLY A 1 88 ? -11.872 -0.982 9.293 1.00 91.81 88 GLY A C 1
ATOM 701 O O . GLY A 1 88 ? -11.256 -1.512 8.378 1.00 91.81 88 GLY A O 1
ATOM 702 N N . HIS A 1 89 ? -11.499 0.187 9.819 1.00 94.25 89 HIS A N 1
ATOM 703 C CA . HIS A 1 89 ? -10.350 0.959 9.350 1.00 94.25 89 HIS A CA 1
ATOM 704 C C . HIS A 1 89 ? -9.051 0.429 9.963 1.00 94.25 89 HIS A C 1
ATOM 706 O O . HIS A 1 89 ? -9.004 0.132 11.165 1.00 94.25 89 HIS A O 1
ATOM 712 N N . ILE A 1 90 ? -8.001 0.355 9.143 1.00 95.00 90 ILE A N 1
ATOM 713 C CA . ILE A 1 90 ? -6.625 0.200 9.628 1.00 95.00 90 ILE A CA 1
ATOM 714 C C . ILE A 1 90 ? -6.213 1.527 10.264 1.00 95.00 90 ILE A C 1
ATOM 716 O O . ILE A 1 90 ? -6.436 2.587 9.689 1.00 95.00 90 ILE A O 1
ATOM 720 N N . TYR A 1 91 ? -5.605 1.488 11.442 1.00 92.75 91 TYR A N 1
ATOM 721 C CA . TYR A 1 91 ? -5.067 2.680 12.081 1.00 92.75 91 TYR A CA 1
ATOM 722 C C . TYR A 1 91 ? -3.704 2.399 12.702 1.00 92.75 91 TYR A C 1
ATOM 724 O O . TYR A 1 91 ? -3.450 1.301 13.194 1.00 92.75 91 TYR A O 1
ATOM 732 N N . GLN A 1 92 ? -2.869 3.437 12.721 1.00 91.69 92 GLN A N 1
ATOM 733 C CA . GLN A 1 92 ? -1.623 3.476 13.481 1.00 91.69 92 GLN A CA 1
ATOM 734 C C . GLN A 1 92 ? -1.941 3.362 14.974 1.00 91.69 92 GLN A C 1
ATOM 736 O O . GLN A 1 92 ? -2.507 4.297 15.559 1.00 91.69 92 GLN A O 1
ATOM 741 N N . CYS A 1 93 ? -1.645 2.203 15.562 1.00 89.81 93 CYS A N 1
ATOM 742 C CA . CYS A 1 93 ? -1.894 1.892 16.966 1.00 89.81 93 CYS A CA 1
ATOM 743 C C . CYS A 1 93 ? -0.646 2.005 17.843 1.00 89.81 93 CYS A C 1
ATOM 745 O O . CYS A 1 93 ? -0.781 2.011 19.069 1.00 89.81 93 CYS A O 1
ATOM 747 N N . TYR A 1 94 ? 0.538 2.185 17.251 1.00 83.19 94 TYR A N 1
ATOM 748 C CA . TYR A 1 94 ? 1.745 2.480 18.012 1.00 83.19 94 TYR A CA 1
ATOM 749 C C . TYR A 1 94 ? 1.547 3.737 18.870 1.00 83.19 94 TYR A C 1
ATOM 751 O O . TYR A 1 94 ? 1.239 4.826 18.381 1.00 83.19 94 TYR A O 1
ATOM 759 N N . MET A 1 95 ? 1.644 3.558 20.190 1.00 80.00 95 MET A N 1
ATOM 760 C CA . MET A 1 95 ? 1.368 4.569 21.223 1.00 80.00 95 MET A CA 1
ATOM 761 C C . MET A 1 95 ? -0.066 5.141 21.256 1.00 80.00 95 MET A C 1
ATOM 763 O O . MET A 1 95 ? -0.303 6.156 21.916 1.00 80.00 95 MET A O 1
ATOM 767 N N . ARG A 1 96 ? -1.052 4.507 20.606 1.00 82.44 96 ARG A N 1
ATOM 768 C CA . ARG A 1 96 ? -2.462 4.929 20.679 1.00 82.44 96 ARG A CA 1
ATOM 769 C C . ARG A 1 96 ? -3.327 3.904 21.399 1.00 82.44 96 ARG A C 1
ATOM 771 O O . ARG A 1 96 ? -3.413 2.749 21.006 1.00 82.44 96 ARG A O 1
ATOM 778 N N . LEU A 1 97 ? -4.053 4.372 22.415 1.00 76.56 97 LEU A N 1
ATOM 779 C CA . LEU A 1 97 ? -4.974 3.543 23.202 1.00 76.56 97 LEU A CA 1
ATOM 780 C C . LEU A 1 97 ? -6.309 3.256 22.491 1.00 76.56 97 LEU A C 1
ATOM 782 O O . LEU A 1 97 ? -7.033 2.357 22.910 1.00 76.56 97 LEU A O 1
ATOM 786 N N . ALA A 1 98 ? -6.666 4.016 21.449 1.00 81.62 98 ALA A N 1
ATOM 787 C CA . ALA A 1 98 ? -7.952 3.884 20.764 1.00 81.62 98 ALA A CA 1
ATOM 788 C C . ALA A 1 98 ? -7.874 4.257 19.277 1.00 81.62 98 ALA A C 1
ATOM 790 O O . ALA A 1 98 ? -7.032 5.056 18.860 1.00 81.62 98 ALA A O 1
ATOM 791 N N . CYS A 1 99 ? -8.799 3.699 18.489 1.00 87.38 99 CYS A N 1
ATOM 792 C CA . CYS A 1 99 ? -8.959 4.037 17.080 1.00 87.38 99 CYS A CA 1
ATOM 793 C C . CYS A 1 99 ? -9.412 5.503 16.926 1.00 87.38 99 CYS A C 1
ATOM 795 O O . CYS A 1 99 ? -10.434 5.886 17.499 1.00 87.38 99 CYS A O 1
ATOM 797 N N . PRO A 1 100 ? -8.727 6.327 16.113 1.00 85.50 100 PRO A N 1
ATOM 798 C CA . PRO A 1 100 ? -9.125 7.718 15.893 1.00 85.50 100 PRO A CA 1
ATOM 799 C C . PRO A 1 100 ? -10.419 7.851 15.072 1.00 85.50 100 PRO A C 1
ATOM 801 O O . PRO A 1 100 ? -11.057 8.900 15.088 1.00 85.50 100 PRO A O 1
ATOM 804 N N . HIS A 1 101 ? -10.813 6.799 14.346 1.00 80.81 101 HIS A N 1
ATOM 805 C CA . HIS A 1 101 ? -11.956 6.817 13.425 1.00 80.81 101 HIS A CA 1
ATOM 806 C C . HIS A 1 101 ? -13.240 6.279 14.059 1.00 80.81 101 HIS A C 1
ATOM 808 O O . HIS A 1 101 ? -14.328 6.456 13.501 1.00 80.81 101 HIS A O 1
ATOM 814 N N . SER A 1 102 ? -13.159 5.632 15.228 1.00 72.88 102 SER A N 1
ATOM 815 C CA . SER A 1 102 ? -14.362 5.281 15.971 1.00 72.88 102 SER A CA 1
ATOM 816 C C . SER A 1 102 ? -14.997 6.570 16.481 1.00 72.88 102 SER A C 1
ATOM 818 O O . SER A 1 102 ? -14.598 7.114 17.508 1.00 72.88 102 SER A O 1
ATOM 820 N N . ARG A 1 103 ? -16.009 7.069 15.762 1.00 62.19 103 ARG A N 1
ATOM 821 C CA . ARG A 1 103 ? -16.977 8.001 16.340 1.00 62.19 103 ARG A CA 1
ATOM 822 C C . ARG A 1 103 ? -17.491 7.320 17.596 1.00 62.19 103 ARG A C 1
ATOM 824 O O . ARG A 1 103 ? -18.138 6.284 17.470 1.00 62.19 103 ARG A O 1
ATOM 831 N N . ASN A 1 104 ? -17.148 7.859 18.765 1.00 51.84 104 ASN A N 1
ATOM 832 C CA . ASN A 1 104 ? -17.692 7.442 20.051 1.00 51.84 104 ASN A CA 1
ATOM 833 C C . ASN A 1 104 ? -19.183 7.137 19.859 1.00 51.84 104 ASN A C 1
ATOM 835 O O . ASN A 1 104 ? -19.996 8.056 19.724 1.00 51.84 104 ASN A O 1
ATOM 839 N N . THR A 1 105 ? -19.569 5.860 19.839 1.00 47.84 105 THR A N 1
ATOM 840 C CA . THR A 1 105 ? -20.918 5.520 20.265 1.00 47.84 105 THR A CA 1
ATOM 841 C C . THR A 1 105 ? -20.926 5.976 21.704 1.00 47.84 105 THR A C 1
ATOM 843 O O . THR A 1 105 ? -20.212 5.392 22.516 1.00 47.84 105 THR A O 1
ATOM 846 N N . LYS A 1 106 ? -21.575 7.121 21.943 1.00 40.16 106 LYS A N 1
ATOM 847 C CA . LYS A 1 106 ? -21.737 7.790 23.233 1.00 40.16 106 LYS A CA 1
ATOM 848 C C . LYS A 1 106 ? -21.463 6.814 24.371 1.00 40.16 106 LYS A C 1
ATOM 850 O O . LYS A 1 106 ? -22.180 5.820 24.487 1.00 40.16 106 LYS A O 1
ATOM 855 N N . THR A 1 107 ? -20.464 7.101 25.201 1.00 40.75 107 THR A N 1
ATOM 856 C CA . THR A 1 107 ? -20.439 6.588 26.566 1.00 40.75 107 THR A CA 1
ATOM 857 C C . THR A 1 107 ? -21.777 6.970 27.179 1.00 40.75 107 THR A C 1
ATOM 859 O O . THR A 1 107 ? -22.000 8.096 27.616 1.00 40.75 107 THR A O 1
ATOM 862 N N . ASN A 1 108 ? -22.722 6.038 27.118 1.00 41.53 108 ASN A N 1
ATOM 863 C CA . ASN A 1 108 ? -23.969 6.109 27.835 1.00 41.53 108 ASN A CA 1
ATOM 864 C C . ASN A 1 108 ? -23.607 5.780 29.284 1.00 41.53 108 ASN A C 1
ATOM 866 O O . ASN A 1 108 ? -23.894 4.698 29.783 1.00 41.53 108 ASN A O 1
ATOM 870 N N . SER A 1 109 ? -22.916 6.707 29.951 1.00 45.19 109 SER A N 1
ATOM 871 C CA . SER A 1 109 ? -22.800 6.719 31.407 1.00 45.19 109 SER A CA 1
ATOM 872 C C . SER A 1 109 ? -24.126 7.234 31.954 1.00 45.19 109 SER A C 1
ATOM 874 O O . SER A 1 109 ? -24.241 8.345 32.460 1.00 45.19 109 SER A O 1
ATOM 876 N N . GLY A 1 110 ? -25.160 6.429 31.741 1.00 43.19 110 GLY A N 1
ATOM 877 C CA . GLY A 1 110 ? -26.497 6.615 32.258 1.00 43.19 110 GLY A CA 1
ATOM 878 C C . GLY A 1 110 ? -26.916 5.354 32.988 1.00 43.19 110 GLY A C 1
ATOM 879 O O . GLY A 1 110 ? -27.707 4.607 32.438 1.00 43.19 110 GLY A O 1
ATOM 880 N N . VAL A 1 111 ? -26.375 5.148 34.194 1.00 39.47 111 VAL A N 1
ATOM 881 C CA . VAL A 1 111 ? -26.922 4.380 35.333 1.00 39.47 111 VAL A CA 1
ATOM 882 C C . VAL A 1 111 ? -26.101 4.825 36.557 1.00 39.47 111 VAL A C 1
ATOM 884 O O . VAL A 1 111 ? -24.881 4.811 36.468 1.00 39.47 111 VAL A O 1
ATOM 887 N N . MET A 1 112 ? -26.604 5.232 37.720 1.00 38.16 112 MET A N 1
ATOM 888 C CA . MET A 1 112 ? -27.924 5.535 38.276 1.00 38.16 112 MET A CA 1
ATOM 889 C C . MET A 1 112 ? -27.655 6.387 39.537 1.00 38.16 112 MET A C 1
ATOM 891 O O . MET A 1 112 ? -26.515 6.483 39.992 1.00 38.16 112 MET A O 1
ATOM 895 N N . LYS A 1 113 ? -28.712 7.020 40.049 1.00 41.25 113 LYS A N 1
ATOM 896 C CA . LYS A 1 113 ? -28.776 7.610 41.393 1.00 41.25 113 LYS A CA 1
ATOM 897 C C . LYS A 1 113 ? -28.317 6.644 42.483 1.00 41.25 113 LYS A C 1
ATOM 899 O O . LYS A 1 113 ? -28.561 5.431 42.304 1.00 41.25 113 LYS A O 1
#

Organism: NCBI:txid518636

Radius of gyration: 17.82 Å; chains: 1; bounding box: 50×28×55 Å